Protein AF-A0A091C4Y6-F1 (afdb_monomer_lite)

pLDDT: mean 94.57, std 3.72, range [70.88, 97.31]

Radius of gyration: 12.64 Å; chains: 1; bounding box: 24×26×31 Å

Sequence (57 aa):
MLIDNASYDQYKGETQIALQSMQNDGRTNVVGHITEEELFLLQFLKPWSNFGLKENK

Organism: NCBI:txid1302648

Foldseek 3Di:
DKAFDPVNPPRHGPDDDDPDDDDCPPRIDDDDDDDPVCNVVVVVDDPPDDDDDDDDD

Secondary structure (DSSP, 8-state):
-EEE-GGGGGGTT-EE--SS-----SSEEE-----GGGGGGGGG--TT---------

Structure (mmCIF, N/CA/C/O backbone):
data_AF-A0A091C4Y6-F1
#
_entry.id   AF-A0A091C4Y6-F1
#
loop_
_atom_site.group_PDB
_atom_site.id
_atom_site.type_symbol
_atom_site.label_atom_id
_atom_site.label_alt_id
_atom_site.label_comp_id
_atom_site.label_asym_id
_atom_site.label_entity_id
_atom_site.label_seq_id
_atom_site.pdbx_PDB_ins_code
_atom_site.Cartn_x
_atom_site.Cartn_y
_atom_site.Cartn_z
_atom_site.occupancy
_atom_site.B_iso_or_equiv
_atom_site.auth_seq_id
_atom_site.auth_comp_id
_atom_site.auth_asym_id
_atom_site.auth_atom_id
_atom_site.pdbx_PDB_model_num
ATOM 1 N N . MET A 1 1 ? -4.779 -7.103 -1.637 1.00 94.25 1 MET A N 1
ATOM 2 C CA . MET A 1 1 ? -3.410 -6.550 -1.588 1.00 94.25 1 MET A CA 1
ATOM 3 C C . MET A 1 1 ? -2.652 -7.036 -2.796 1.00 94.25 1 MET A C 1
ATOM 5 O O . MET A 1 1 ? -2.772 -8.206 -3.157 1.00 94.25 1 MET A O 1
ATOM 9 N N . LEU A 1 2 ? -1.921 -6.126 -3.419 1.00 97.12 2 LEU A N 1
ATOM 10 C CA . LEU A 1 2 ? -1.317 -6.303 -4.726 1.00 97.12 2 LEU A CA 1
ATOM 11 C C . LEU A 1 2 ? 0.154 -5.894 -4.674 1.00 97.12 2 LEU A C 1
ATOM 13 O O . LEU A 1 2 ? 0.500 -4.961 -3.949 1.00 97.12 2 LEU A O 1
ATOM 17 N N . ILE A 1 3 ? 0.992 -6.584 -5.445 1.00 97.19 3 ILE A N 1
ATOM 18 C CA . ILE A 1 3 ? 2.353 -6.138 -5.745 1.00 97.19 3 ILE A CA 1
ATOM 19 C C . ILE A 1 3 ? 2.596 -6.215 -7.248 1.00 97.19 3 ILE A C 1
ATOM 21 O O . ILE A 1 3 ? 2.309 -7.240 -7.879 1.00 97.19 3 ILE A O 1
ATOM 25 N N . ASP A 1 4 ? 3.125 -5.144 -7.820 1.00 97.31 4 ASP A N 1
ATOM 26 C CA . ASP A 1 4 ? 3.465 -5.108 -9.236 1.00 97.31 4 ASP A CA 1
ATOM 27 C C . ASP A 1 4 ? 4.682 -5.994 -9.512 1.00 97.31 4 ASP A C 1
ATOM 29 O O . ASP A 1 4 ? 5.710 -5.939 -8.826 1.00 97.31 4 ASP A O 1
ATOM 33 N N . ASN A 1 5 ? 4.536 -6.892 -10.487 1.00 96.50 5 ASN A N 1
ATOM 34 C CA . ASN A 1 5 ? 5.513 -7.939 -10.747 1.00 96.50 5 ASN A CA 1
ATOM 35 C C . ASN A 1 5 ? 6.582 -7.488 -11.756 1.00 96.50 5 ASN A C 1
ATOM 37 O O . ASN A 1 5 ? 6.658 -6.329 -12.160 1.00 96.50 5 ASN A O 1
ATOM 41 N N . ALA A 1 6 ? 7.470 -8.408 -12.141 1.00 96.25 6 ALA A N 1
ATOM 42 C CA . ALA A 1 6 ? 8.593 -8.091 -13.021 1.00 96.25 6 ALA A CA 1
ATOM 43 C C . ALA A 1 6 ? 8.179 -7.602 -14.421 1.00 96.25 6 ALA A C 1
ATOM 45 O O . ALA A 1 6 ? 8.996 -6.983 -15.092 1.00 96.25 6 ALA A O 1
ATOM 46 N N . SER A 1 7 ? 6.942 -7.859 -14.848 1.00 94.50 7 SER A N 1
ATOM 47 C CA . SER A 1 7 ? 6.389 -7.390 -16.120 1.00 94.50 7 SER A CA 1
ATOM 48 C C . SER A 1 7 ? 5.847 -5.959 -16.057 1.00 94.50 7 SER A C 1
ATOM 50 O O . SER A 1 7 ? 5.365 -5.454 -17.069 1.00 94.50 7 SER A O 1
ATOM 52 N N . TYR A 1 8 ? 5.910 -5.308 -14.891 1.00 90.94 8 TYR A N 1
ATOM 53 C CA . TYR A 1 8 ? 5.495 -3.921 -14.683 1.00 90.94 8 TYR A CA 1
ATOM 54 C C . TYR A 1 8 ? 6.697 -2.964 -14.543 1.00 90.94 8 TYR A C 1
ATOM 56 O O . TYR A 1 8 ? 6.624 -1.972 -13.825 1.00 90.94 8 TYR A O 1
ATOM 64 N N . ASP A 1 9 ? 7.812 -3.261 -15.221 1.00 91.56 9 ASP A N 1
ATOM 65 C CA . ASP A 1 9 ? 9.004 -2.412 -15.396 1.00 91.56 9 ASP A CA 1
ATOM 66 C C . ASP A 1 9 ? 9.330 -1.491 -14.202 1.00 91.56 9 ASP A C 1
ATOM 68 O O . ASP A 1 9 ? 9.779 -1.954 -13.153 1.00 91.56 9 ASP A O 1
ATOM 72 N N . GLN A 1 10 ? 9.103 -0.181 -14.358 1.00 94.06 10 GLN A N 1
ATOM 73 C CA . GLN A 1 10 ? 9.441 0.846 -13.370 1.00 94.06 10 GLN A CA 1
ATOM 74 C C . GLN A 1 10 ? 8.610 0.777 -12.080 1.00 94.06 10 GLN A C 1
ATOM 76 O O . GLN A 1 10 ? 9.036 1.315 -11.064 1.00 94.06 10 GLN A O 1
ATOM 81 N N . TYR A 1 11 ? 7.449 0.121 -12.120 1.00 93.38 11 TYR A N 1
ATOM 82 C CA . TYR A 1 11 ? 6.549 -0.064 -10.980 1.00 93.38 11 TYR A CA 1
ATOM 83 C C . TYR A 1 11 ? 6.798 -1.388 -10.250 1.00 93.38 11 TYR A C 1
ATOM 85 O O . TYR A 1 11 ? 6.182 -1.651 -9.223 1.00 93.38 11 TYR A O 1
ATOM 93 N N . LYS A 1 12 ? 7.722 -2.232 -10.733 1.00 95.94 12 LYS A N 1
ATOM 94 C CA . LYS A 1 12 ? 8.054 -3.509 -10.091 1.00 95.94 12 LYS A CA 1
ATOM 95 C C . LYS A 1 12 ? 8.336 -3.321 -8.596 1.00 95.94 12 LYS A C 1
ATOM 97 O O . LYS A 1 12 ? 9.272 -2.625 -8.206 1.00 95.94 12 LYS A O 1
ATOM 102 N N . GLY A 1 13 ? 7.588 -4.048 -7.770 1.00 96.00 13 GLY A N 1
ATOM 103 C CA . GLY A 1 13 ? 7.697 -4.010 -6.313 1.00 96.00 13 GLY A CA 1
ATOM 104 C C . GLY A 1 13 ? 6.809 -2.964 -5.637 1.00 96.00 13 GLY A C 1
ATOM 105 O O . GLY A 1 13 ? 6.758 -2.935 -4.407 1.00 96.00 13 GLY A O 1
ATOM 106 N N . GLU A 1 14 ? 6.084 -2.140 -6.395 1.00 97.06 14 GLU A N 1
ATOM 107 C CA . GLU A 1 14 ? 5.083 -1.239 -5.835 1.00 97.06 14 GLU A CA 1
ATOM 108 C C . GLU A 1 14 ? 3.953 -2.045 -5.188 1.00 97.06 14 GLU A C 1
ATOM 110 O O . GLU A 1 14 ? 3.437 -3.006 -5.760 1.00 97.06 14 GLU A O 1
ATOM 115 N N . THR A 1 15 ? 3.594 -1.671 -3.959 1.00 96.44 15 THR A N 1
ATOM 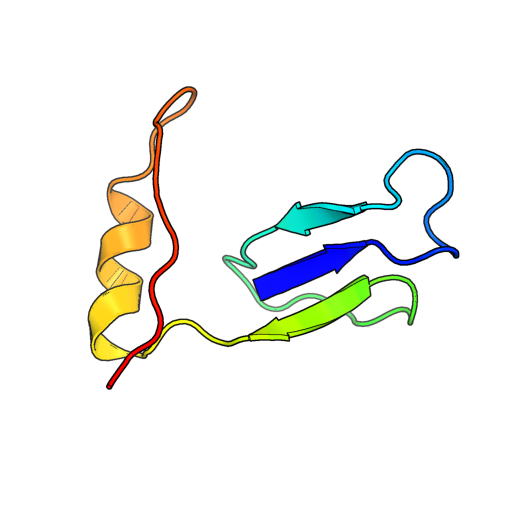116 C CA . THR A 1 15 ? 2.558 -2.342 -3.169 1.00 96.44 15 THR A CA 1
ATOM 117 C C . THR A 1 15 ? 1.294 -1.498 -3.139 1.00 96.44 15 THR A C 1
ATOM 119 O O . THR A 1 15 ? 1.341 -0.315 -2.809 1.00 96.44 15 THR A O 1
ATOM 122 N N . GLN A 1 16 ? 0.155 -2.123 -3.431 1.00 95.62 16 GLN A N 1
ATOM 123 C CA . GLN A 1 16 ? -1.133 -1.444 -3.555 1.00 95.62 16 GLN A CA 1
ATOM 124 C C . GLN A 1 16 ? -2.248 -2.177 -2.792 1.00 95.62 16 GLN A C 1
ATOM 126 O O . GLN A 1 16 ? -2.239 -3.401 -2.601 1.00 95.62 16 GLN A O 1
ATOM 131 N N . ILE A 1 17 ? -3.265 -1.416 -2.385 1.00 96.00 17 ILE A N 1
ATOM 132 C CA . ILE A 1 17 ? -4.532 -1.931 -1.858 1.00 96.00 17 ILE A CA 1
ATOM 133 C C . ILE A 1 17 ? -5.625 -1.539 -2.854 1.00 96.00 17 ILE A C 1
ATOM 135 O O . ILE A 1 17 ? -5.882 -0.357 -3.061 1.00 96.00 17 ILE A O 1
ATOM 139 N N . ALA A 1 18 ? -6.268 -2.528 -3.474 1.00 95.38 18 ALA A N 1
ATOM 140 C CA . ALA A 1 18 ? -7.383 -2.283 -4.378 1.00 95.38 18 ALA A CA 1
ATOM 141 C C . ALA A 1 18 ? -8.611 -1.804 -3.586 1.00 95.38 18 ALA A C 1
ATOM 143 O O . ALA A 1 18 ? -9.099 -2.519 -2.713 1.00 95.38 18 ALA A O 1
ATOM 144 N N . LEU A 1 19 ? -9.107 -0.604 -3.900 1.00 93.94 19 LEU A N 1
ATOM 145 C CA . LE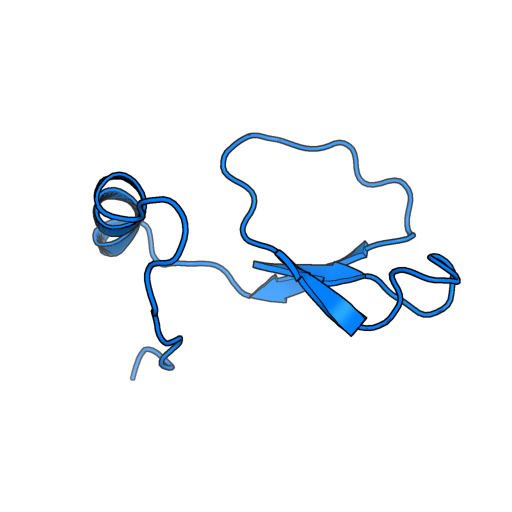U A 1 19 ? -10.341 -0.048 -3.321 1.00 93.94 19 LEU A CA 1
ATOM 146 C C . LEU A 1 19 ? -11.594 -0.417 -4.130 1.00 93.94 19 LEU A C 1
ATOM 148 O O . LEU A 1 19 ? -12.716 -0.226 -3.670 1.00 93.94 19 LEU A O 1
ATOM 152 N N . GLN A 1 20 ? -11.402 -0.904 -5.355 1.00 93.31 20 GLN A N 1
ATOM 153 C CA . GLN A 1 20 ? -12.446 -1.278 -6.304 1.00 93.31 20 GLN A CA 1
ATOM 154 C C . GLN A 1 20 ? -11.986 -2.498 -7.102 1.00 93.31 20 GLN A C 1
ATOM 156 O O . GLN A 1 20 ? -10.796 -2.819 -7.129 1.00 93.31 20 GLN A O 1
ATOM 161 N N . SER A 1 21 ? -12.922 -3.165 -7.778 1.00 93.38 21 SER A N 1
ATOM 162 C CA . SER A 1 21 ? -12.591 -4.239 -8.714 1.00 93.38 21 SER A CA 1
ATOM 163 C C . SER A 1 21 ? -11.683 -3.723 -9.830 1.00 93.38 21 SER A C 1
ATOM 165 O O . SER A 1 21 ? -11.962 -2.695 -10.443 1.00 93.38 21 SER A O 1
ATOM 167 N N . MET A 1 22 ? -10.618 -4.466 -10.117 1.00 91.62 22 MET A N 1
ATOM 168 C CA . MET A 1 22 ? -9.645 -4.153 -11.162 1.00 91.62 22 MET A CA 1
ATOM 169 C C . MET A 1 22 ? -9.553 -5.320 -12.143 1.00 91.62 22 MET A C 1
ATOM 171 O O . MET A 1 22 ? -9.680 -6.482 -11.752 1.00 91.62 22 MET A O 1
ATOM 175 N N . GLN A 1 23 ? -9.321 -5.020 -13.421 1.00 92.44 23 GLN A N 1
ATOM 176 C CA . GLN A 1 23 ? -9.012 -6.051 -14.406 1.00 92.44 23 GLN A CA 1
ATOM 177 C C . GLN A 1 23 ? -7.617 -6.616 -14.126 1.00 92.44 23 GLN A C 1
ATOM 179 O O . GLN A 1 23 ? -6.664 -5.862 -13.954 1.00 92.44 23 GLN A O 1
ATOM 184 N N . ASN A 1 24 ? -7.496 -7.942 -14.106 1.00 90.00 24 ASN A N 1
ATOM 185 C CA . ASN A 1 24 ? -6.200 -8.598 -14.001 1.00 90.00 24 ASN A CA 1
ATOM 186 C C . ASN A 1 24 ? -5.609 -8.793 -15.402 1.00 90.00 24 ASN A C 1
ATOM 188 O O . ASN A 1 24 ? -6.112 -9.604 -16.178 1.00 90.00 24 ASN A O 1
ATOM 192 N N . ASP A 1 25 ? -4.552 -8.049 -15.715 1.00 92.56 25 ASP A N 1
ATOM 193 C CA . ASP A 1 25 ? -3.813 -8.144 -16.979 1.00 92.56 25 ASP A CA 1
ATOM 194 C C . ASP A 1 25 ? -2.519 -8.978 -16.873 1.00 92.56 25 ASP A C 1
ATOM 196 O O . ASP A 1 25 ? -1.737 -9.044 -17.820 1.00 92.56 25 ASP A O 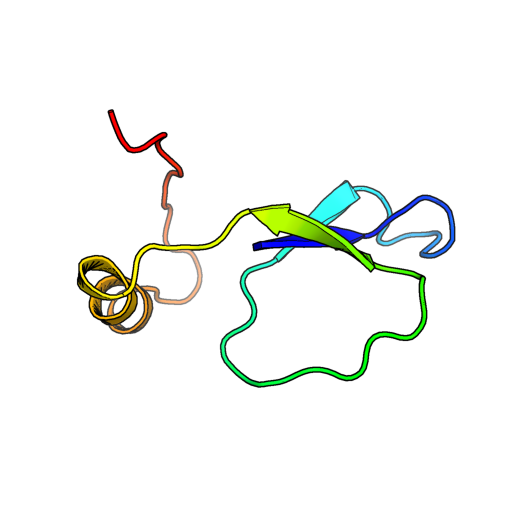1
ATOM 200 N N . GLY A 1 26 ? -2.298 -9.635 -15.728 1.00 94.44 26 GLY A N 1
ATOM 201 C CA . GLY A 1 26 ? -1.150 -10.503 -15.465 1.00 94.44 26 GLY A CA 1
ATOM 202 C C . GLY A 1 26 ? 0.111 -9.791 -14.963 1.00 94.44 26 GLY A C 1
ATOM 203 O O . GLY A 1 26 ? 1.085 -10.468 -14.629 1.00 94.44 26 GLY A O 1
ATOM 204 N N . ARG A 1 27 ? 0.123 -8.456 -14.864 1.00 95.88 27 ARG A N 1
ATOM 205 C CA . ARG A 1 27 ? 1.300 -7.683 -14.409 1.00 95.88 27 ARG A CA 1
ATOM 206 C C . ARG A 1 27 ? 1.325 -7.409 -12.906 1.00 95.88 27 ARG A C 1
ATOM 208 O O . ARG A 1 27 ? 2.314 -6.894 -12.386 1.00 95.88 27 ARG A O 1
ATOM 215 N N . THR A 1 28 ? 0.281 -7.817 -12.196 1.00 96.31 28 THR A N 1
ATOM 216 C CA . THR A 1 28 ? 0.141 -7.599 -10.758 1.00 96.31 28 THR A CA 1
ATOM 217 C C . THR A 1 28 ? -0.162 -8.918 -10.056 1.00 96.31 28 THR A C 1
ATOM 219 O O . THR A 1 28 ? -1.047 -9.673 -10.458 1.00 96.31 28 THR A O 1
ATOM 222 N N . ASN A 1 29 ? 0.577 -9.206 -8.988 1.00 96.56 29 ASN A N 1
ATOM 223 C CA . ASN A 1 29 ? 0.392 -10.409 -8.187 1.00 96.56 29 ASN A CA 1
ATOM 224 C C . ASN A 1 29 ? -0.535 -10.114 -7.002 1.00 96.56 29 ASN A C 1
ATOM 226 O O . ASN A 1 29 ? -0.358 -9.120 -6.296 1.00 96.56 29 ASN A O 1
ATOM 230 N N . VAL A 1 30 ? -1.481 -11.015 -6.732 1.00 96.50 30 VAL A N 1
ATOM 231 C CA . VAL A 1 30 ? -2.288 -10.976 -5.505 1.00 96.50 30 VAL A CA 1
ATOM 232 C C . VAL A 1 30 ? -1.478 -11.587 -4.365 1.00 96.50 30 VAL A C 1
ATOM 234 O O . VAL A 1 30 ? -1.114 -12.758 -4.426 1.00 96.50 30 VAL A O 1
ATOM 237 N N . VAL A 1 31 ? -1.202 -10.798 -3.324 1.00 96.56 31 VAL A N 1
ATOM 238 C CA . VAL A 1 31 ? -0.344 -11.208 -2.190 1.00 96.56 31 VAL A CA 1
ATOM 239 C C . VAL A 1 31 ? -1.084 -11.314 -0.859 1.00 96.56 31 VAL A C 1
ATOM 241 O O . VAL A 1 31 ? -0.509 -11.740 0.135 1.00 96.56 31 VAL A O 1
ATOM 244 N N . GLY A 1 32 ? -2.365 -10.949 -0.820 1.00 9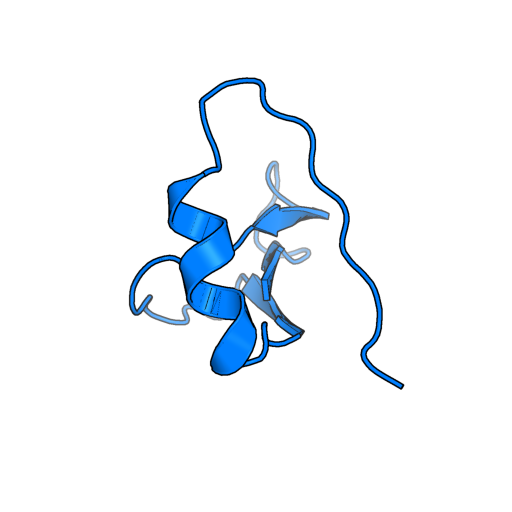5.62 32 GLY A N 1
ATOM 245 C CA . GLY A 1 32 ? -3.201 -11.133 0.364 1.00 95.62 32 GLY A CA 1
ATOM 246 C C . GLY A 1 32 ? -4.530 -10.395 0.277 1.00 95.62 32 GLY A C 1
ATOM 247 O O . GLY A 1 32 ? -4.762 -9.613 -0.648 1.00 95.62 32 GLY A O 1
ATOM 248 N N . HIS A 1 33 ? -5.390 -10.617 1.265 1.00 96.12 33 HIS A N 1
ATOM 249 C CA . HIS A 1 33 ? -6.706 -9.991 1.384 1.00 96.12 33 HIS A CA 1
ATOM 250 C C . HIS A 1 33 ? -6.844 -9.378 2.780 1.00 96.12 33 HIS A C 1
ATOM 252 O O . HIS A 1 33 ? -6.384 -9.967 3.753 1.00 96.12 33 HIS A O 1
ATOM 258 N N . ILE A 1 34 ? -7.436 -8.185 2.854 1.00 95.69 34 ILE A N 1
ATOM 259 C CA . ILE A 1 34 ? -7.856 -7.583 4.127 1.00 95.69 34 ILE A CA 1
ATOM 260 C C . ILE A 1 34 ? -9.139 -8.302 4.537 1.00 95.69 34 ILE A C 1
ATOM 262 O O . ILE A 1 34 ? -9.959 -8.599 3.665 1.00 95.69 34 ILE A O 1
ATOM 266 N N . THR A 1 35 ? -9.301 -8.618 5.820 1.00 95.75 35 THR A N 1
ATOM 267 C CA . THR A 1 35 ? -10.525 -9.280 6.274 1.00 95.75 35 THR A CA 1
ATOM 268 C C . THR A 1 35 ? -11.713 -8.327 6.187 1.00 95.75 35 THR A C 1
ATOM 270 O O . THR A 1 35 ? -11.561 -7.105 6.275 1.00 95.75 35 THR A O 1
ATOM 273 N N . GLU A 1 36 ? -12.908 -8.870 5.968 1.00 95.38 36 GLU A N 1
ATOM 274 C CA . GLU A 1 36 ? -14.103 -8.057 5.722 1.00 95.38 36 GLU A CA 1
ATOM 275 C C . GLU A 1 36 ? -14.412 -7.119 6.898 1.00 95.38 36 GLU A C 1
ATOM 277 O O . GLU A 1 36 ? -14.828 -5.978 6.691 1.00 95.38 36 GLU A O 1
ATOM 282 N N . GLU A 1 37 ? -14.119 -7.559 8.124 1.00 96.69 37 GLU A N 1
ATOM 283 C CA . GLU A 1 37 ? -14.333 -6.806 9.361 1.00 96.69 37 GLU A CA 1
ATOM 284 C C . GLU A 1 37 ? -13.441 -5.564 9.467 1.00 96.69 37 GLU A C 1
ATOM 286 O O . GLU A 1 37 ? -13.777 -4.637 10.199 1.00 96.69 37 GLU A O 1
ATOM 291 N N . GLU A 1 38 ? -12.320 -5.526 8.744 1.00 95.94 38 GLU A N 1
ATOM 292 C CA . GLU A 1 38 ? -11.324 -4.453 8.805 1.00 95.94 38 GLU A CA 1
ATOM 293 C C . GLU A 1 38 ? -11.369 -3.518 7.589 1.00 95.94 38 GLU A C 1
ATOM 295 O O . GLU A 1 38 ? -10.713 -2.475 7.593 1.00 95.94 38 GLU A O 1
ATOM 300 N N . LEU A 1 39 ? -12.180 -3.812 6.562 1.00 95.44 39 LEU A N 1
ATOM 301 C CA . LEU A 1 39 ? -12.281 -2.977 5.354 1.00 95.44 39 LEU A CA 1
ATOM 302 C C . LEU A 1 39 ? -12.661 -1.522 5.661 1.00 95.44 39 LEU A C 1
ATOM 304 O O . LEU A 1 39 ? -12.207 -0.605 4.973 1.00 95.44 39 LEU A O 1
ATOM 308 N N . PHE A 1 40 ? -13.437 -1.285 6.724 1.00 95.81 40 PHE A N 1
ATOM 309 C CA . PHE A 1 40 ? -13.800 0.067 7.153 1.00 95.81 40 PHE A CA 1
ATOM 310 C C . PHE A 1 40 ? -12.579 0.916 7.550 1.00 95.81 40 PHE A C 1
ATOM 312 O O . PHE A 1 40 ? -12.669 2.141 7.520 1.00 95.81 40 PHE A O 1
ATOM 319 N N . LEU A 1 41 ? -11.431 0.315 7.892 1.00 96.19 41 LEU A N 1
ATOM 320 C CA . LEU A 1 41 ? -10.208 1.051 8.229 1.00 96.19 41 LEU A CA 1
ATOM 321 C C . LEU A 1 41 ? -9.667 1.856 7.041 1.00 96.19 41 LEU A C 1
ATOM 323 O O . LEU A 1 41 ? -9.065 2.914 7.234 1.00 96.19 41 LEU A O 1
ATOM 327 N N . LEU A 1 42 ? -9.933 1.404 5.811 1.00 95.44 42 LEU A N 1
ATOM 328 C CA . LEU A 1 42 ? -9.469 2.066 4.591 1.00 95.44 42 LEU A CA 1
ATOM 329 C C . LEU A 1 42 ? -10.016 3.492 4.454 1.00 95.44 42 LEU A C 1
ATOM 331 O O . LEU A 1 42 ? -9.336 4.349 3.894 1.00 95.44 42 LEU A O 1
ATOM 335 N N . GLN A 1 43 ? -11.189 3.788 5.026 1.00 95.06 43 G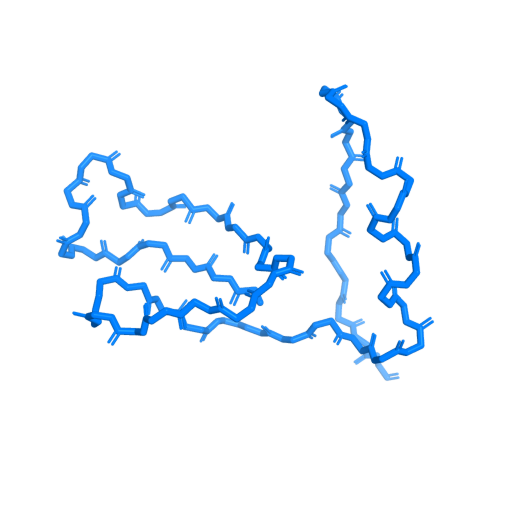LN A N 1
ATOM 336 C CA . GLN A 1 43 ? -11.777 5.133 4.987 1.00 95.06 43 GLN A CA 1
ATOM 337 C C . GLN A 1 43 ? -10.996 6.166 5.821 1.00 95.06 43 GLN A C 1
ATOM 339 O O . GLN A 1 43 ? -11.185 7.370 5.652 1.00 95.06 43 GLN A O 1
ATOM 344 N N . PHE A 1 44 ? -10.132 5.716 6.738 1.00 95.94 44 PHE A N 1
ATOM 345 C CA . PHE A 1 44 ? -9.311 6.596 7.572 1.00 95.94 44 PHE A CA 1
ATOM 346 C C . PHE A 1 44 ? -7.956 6.928 6.936 1.00 95.94 44 PHE A C 1
ATOM 348 O O . PHE A 1 44 ? -7.263 7.820 7.432 1.00 95.94 44 PHE A O 1
ATOM 355 N N . LEU A 1 45 ? -7.576 6.251 5.845 1.00 95.19 45 LEU A N 1
ATOM 356 C CA . LEU A 1 45 ? -6.340 6.539 5.124 1.00 95.19 45 LEU A CA 1
ATOM 357 C C . LEU A 1 45 ? -6.454 7.895 4.419 1.00 95.19 45 LEU A C 1
ATOM 359 O O . LEU A 1 45 ? -7.266 8.086 3.516 1.00 95.19 45 LEU A O 1
ATOM 363 N N . LYS A 1 46 ? -5.616 8.850 4.828 1.00 94.56 46 LYS A N 1
ATOM 364 C CA . LYS A 1 46 ? -5.482 10.167 4.188 1.00 94.56 46 LYS A CA 1
ATOM 365 C C . LYS A 1 46 ? -4.162 10.248 3.419 1.00 94.56 46 LYS A C 1
ATOM 367 O O . LYS A 1 46 ? -3.235 9.504 3.753 1.00 94.56 46 LYS A O 1
ATOM 372 N N . PRO A 1 47 ? -4.019 11.177 2.456 1.00 96.06 47 PRO A N 1
ATOM 373 C CA . PRO A 1 47 ? -2.722 11.454 1.844 1.00 96.06 47 PRO A CA 1
ATOM 374 C C . PRO A 1 47 ? -1.637 11.624 2.913 1.00 96.06 47 PRO A C 1
ATOM 376 O O . PRO A 1 47 ? -1.879 12.274 3.931 1.00 96.06 47 PRO A O 1
ATOM 379 N N . TRP A 1 48 ? -0.467 11.024 2.681 1.00 95.94 48 TRP A N 1
ATOM 380 C CA . TRP A 1 48 ? 0.690 11.063 3.591 1.00 95.94 48 TRP A CA 1
ATOM 381 C C . TRP A 1 48 ? 0.510 10.347 4.941 1.00 95.94 48 TRP A C 1
ATOM 383 O O . TRP A 1 48 ? 1.327 10.525 5.843 1.00 95.94 48 TRP A O 1
ATOM 393 N N . SER A 1 49 ? -0.533 9.528 5.098 1.00 94.81 49 SER A N 1
ATOM 394 C CA . SER A 1 49 ? -0.715 8.715 6.306 1.00 94.81 49 SER A CA 1
ATOM 395 C C . SER A 1 49 ? 0.166 7.473 6.277 1.00 94.81 49 SER A C 1
ATOM 397 O O . SER A 1 49 ? 0.283 6.807 5.250 1.00 94.81 49 SER A O 1
ATOM 399 N N . ASN A 1 50 ? 0.715 7.117 7.436 1.00 96.06 50 ASN A N 1
ATOM 400 C CA . ASN A 1 50 ? 1.369 5.828 7.628 1.00 96.06 50 ASN A CA 1
ATOM 401 C C . ASN A 1 50 ? 0.336 4.780 8.054 1.00 96.06 50 ASN A C 1
ATOM 403 O O . ASN A 1 50 ? -0.564 5.073 8.841 1.00 96.06 50 ASN A O 1
ATOM 407 N N . PHE A 1 51 ? 0.504 3.552 7.578 1.00 95.81 51 PHE A N 1
ATOM 408 C CA . PHE A 1 51 ? -0.254 2.384 8.017 1.00 95.81 51 PHE A CA 1
ATOM 409 C C . PHE A 1 51 ? 0.662 1.155 8.047 1.00 95.81 51 PHE A C 1
ATOM 411 O O . PHE A 1 51 ? 1.785 1.197 7.546 1.00 95.81 51 PHE A O 1
ATOM 418 N N . GLY A 1 52 ? 0.192 0.069 8.657 1.00 95.50 52 GLY A N 1
ATOM 419 C CA . GLY A 1 52 ? 0.919 -1.193 8.733 1.00 95.50 52 GLY A CA 1
ATOM 420 C C . GLY A 1 52 ? 0.007 -2.370 8.429 1.00 95.50 52 GLY A C 1
ATOM 421 O O . GLY A 1 52 ? -1.184 -2.333 8.729 1.00 95.50 52 GLY A O 1
ATOM 422 N N . LEU A 1 53 ? 0.585 -3.411 7.838 1.00 95.25 53 LEU A N 1
ATOM 423 C CA . LEU A 1 53 ? -0.075 -4.690 7.613 1.00 95.25 53 LEU A CA 1
ATOM 424 C C . LEU A 1 53 ? 0.342 -5.661 8.716 1.00 95.25 53 LEU A C 1
ATOM 426 O O . LEU A 1 53 ? 1.508 -5.692 9.115 1.00 95.25 53 LEU A O 1
ATOM 430 N N . LYS A 1 54 ? -0.608 -6.457 9.202 1.00 95.50 54 LYS A N 1
ATOM 431 C CA . LYS A 1 54 ? -0.368 -7.479 10.217 1.00 95.50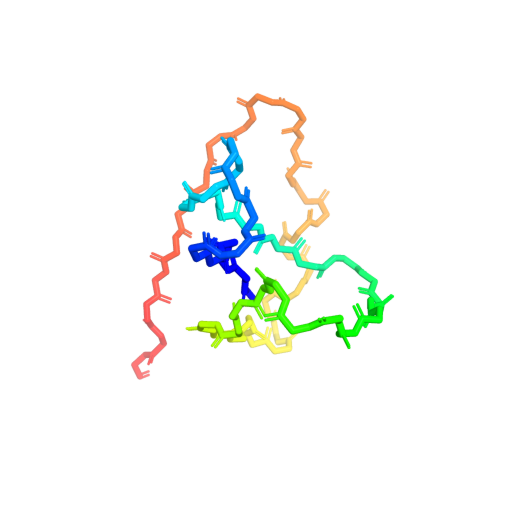 54 LYS A CA 1
ATOM 432 C C . LYS A 1 54 ? -1.118 -8.749 9.840 1.00 95.50 54 LYS A C 1
ATOM 434 O O . LYS A 1 54 ? -2.239 -8.682 9.351 1.00 95.50 54 LYS A O 1
ATOM 439 N N . GLU A 1 55 ? -0.488 -9.896 10.065 1.00 94.75 55 GLU A N 1
ATOM 440 C CA . GLU A 1 55 ? -1.151 -11.189 9.906 1.00 94.75 55 GLU A CA 1
ATOM 441 C C . GLU A 1 55 ? -2.243 -11.359 10.963 1.00 94.75 55 GLU A C 1
ATOM 443 O O . GLU A 1 55 ? -2.021 -11.078 12.149 1.00 94.75 55 GLU A O 1
ATOM 448 N N . ASN A 1 56 ? -3.403 -11.849 10.530 1.00 86.19 56 ASN A N 1
ATOM 449 C CA . ASN A 1 56 ? -4.458 -12.268 11.440 1.00 86.19 56 ASN A CA 1
ATOM 450 C C . ASN A 1 56 ? -4.103 -13.659 11.983 1.00 86.19 56 ASN A C 1
ATOM 452 O O . ASN A 1 56 ? -3.819 -14.568 11.201 1.00 86.19 56 ASN A O 1
ATOM 456 N N . LYS A 1 57 ? -4.046 -13.793 13.310 1.00 70.88 57 LYS A N 1
ATOM 457 C CA . LYS A 1 57 ? -3.731 -15.049 14.005 1.00 70.88 57 LYS A CA 1
ATOM 458 C C . LYS A 1 57 ? -4.993 -15.766 14.444 1.00 70.88 57 LYS A C 1
ATOM 460 O O . LYS A 1 57 ? -5.919 -15.058 14.891 1.00 70.88 57 LYS A O 1
#

InterPro domains:
  IPR008589 6-phospho-N-acetylmuramidase [PTHR38435] (2-55)
  IPR029000 Cyclophilin-like domain superfamily [G3DSA:2.40.100.10] (1-57)
  IPR029000 Cyclophilin-like domain superfamily [SSF50891] (2-54)
  IPR043894 6-phospho-N-acetylmuramidase, C-terminal [PF05913] (2-54)